Protein AF-A0A6L5FEE7-F1 (afdb_monomer)

pLDDT: mean 93.94, std 5.43, range [63.34, 98.62]

Secondary structure (DSSP, 8-state):
------GGGS-EEE-SSSS-EEEEEE-HHHHS-SS--EEEEEPPTT--PPP---TT--EEEE--SSEEEEEETTEEEEEETT-EEEE-TT--

Mean predicted aligned error: 3.31 Å

Solvent-accessible surface area (backbone atoms only — not comparable to full-atom values): 5922 Å² total; per-residue (Å²): 137,90,85,86,80,59,77,92,74,42,57,74,48,69,51,94,88,51,81,28,36,36,35,56,71,38,36,47,88,79,74,68,41,84,93,54,74,43,66,51,74,47,75,52,96,88,46,81,79,80,86,59,62,39,74,94,38,66,44,75,50,70,36,82,70,64,70,52,75,47,72,46,74,95,46,78,42,84,44,42,52,73,43,74,52,75,45,62,55,57,47,57

Structure (mmCIF, N/CA/C/O backbone):
data_AF-A0A6L5FEE7-F1
#
_entry.id   AF-A0A6L5FEE7-F1
#
loop_
_atom_site.group_PDB
_atom_site.id
_atom_site.type_symbol
_atom_site.label_atom_id
_atom_site.label_alt_id
_atom_site.label_comp_id
_atom_site.label_asym_id
_atom_site.label_entity_id
_atom_site.label_seq_id
_atom_site.pdbx_PDB_ins_code
_atom_site.Cartn_x
_atom_site.Cartn_y
_atom_site.Cartn_z
_atom_site.occupancy
_atom_site.B_iso_or_equiv
_atom_site.auth_seq_id
_atom_site.auth_comp_id
_atom_site.auth_asym_id
_atom_site.auth_atom_id
_atom_site.pdbx_PDB_model_num
ATOM 1 N N . MET A 1 1 ? -23.630 -8.646 15.280 1.00 82.06 1 MET A N 1
ATOM 2 C CA . MET A 1 1 ? -23.398 -7.247 15.711 1.00 82.06 1 MET A CA 1
ATOM 3 C C . MET A 1 1 ? -22.846 -6.473 14.524 1.00 82.06 1 MET A C 1
ATOM 5 O O . MET A 1 1 ? -21.962 -6.999 13.865 1.00 82.06 1 MET A O 1
ATOM 9 N N . VAL A 1 2 ? -23.362 -5.277 14.232 1.00 91.50 2 VAL A N 1
ATOM 10 C CA . VAL A 1 2 ? -22.874 -4.427 13.129 1.00 91.50 2 VAL A CA 1
ATOM 11 C C . VAL A 1 2 ? -21.964 -3.345 13.708 1.00 91.50 2 VAL A C 1
ATOM 13 O O . VAL A 1 2 ? -22.356 -2.667 14.655 1.00 91.50 2 VAL A O 1
ATOM 16 N N . LYS A 1 3 ? -20.760 -3.183 13.149 1.00 93.75 3 LYS A N 1
ATOM 17 C CA . LYS A 1 3 ? -19.857 -2.062 13.446 1.00 93.75 3 LYS A CA 1
ATOM 18 C C . LYS A 1 3 ? -19.720 -1.206 12.190 1.00 93.75 3 LYS A C 1
ATOM 20 O O . LYS A 1 3 ? -19.402 -1.729 11.129 1.00 93.75 3 LYS A O 1
ATOM 25 N N . LEU A 1 4 ? -19.945 0.099 12.315 1.00 95.00 4 LEU A N 1
ATOM 26 C CA . LEU A 1 4 ? -19.795 1.065 11.228 1.00 95.00 4 LEU A CA 1
A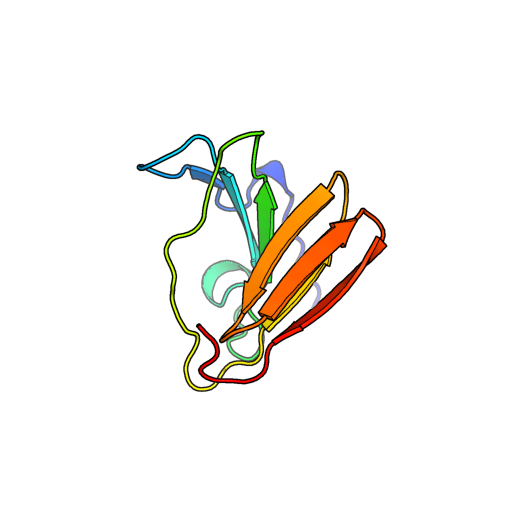TOM 27 C C . LEU A 1 4 ? -18.742 2.098 11.619 1.00 95.00 4 LEU A C 1
ATOM 29 O O . LEU A 1 4 ? -18.856 2.714 12.675 1.00 95.00 4 LEU A O 1
ATOM 33 N N . GLN A 1 5 ? -17.779 2.338 10.732 1.00 95.94 5 GLN A N 1
ATOM 34 C CA . GLN A 1 5 ? -16.833 3.443 10.850 1.00 95.94 5 GLN A CA 1
ATOM 35 C C . GLN A 1 5 ? -17.011 4.392 9.671 1.00 95.94 5 GLN A C 1
ATOM 37 O O . GLN A 1 5 ? -17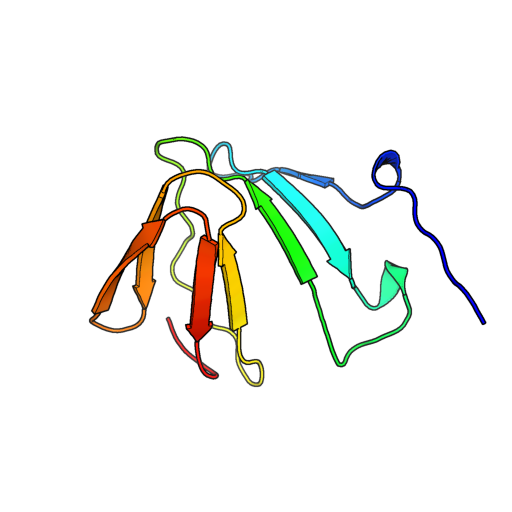.046 3.977 8.514 1.00 95.94 5 GLN A O 1
ATOM 42 N N . LYS A 1 6 ? -17.171 5.686 9.960 1.00 96.62 6 LYS A N 1
ATOM 43 C CA . LYS A 1 6 ? -17.212 6.709 8.910 1.00 96.62 6 LYS A CA 1
ATOM 44 C C . LYS A 1 6 ? -15.791 6.945 8.417 1.00 96.62 6 LYS A C 1
ATOM 46 O O . LYS A 1 6 ? -14.893 7.125 9.230 1.00 96.62 6 LYS A O 1
ATOM 51 N N . HIS A 1 7 ? -15.606 7.046 7.102 1.00 95.19 7 HIS A N 1
ATOM 52 C CA . HIS A 1 7 ? -14.294 7.289 6.492 1.00 95.19 7 HIS A CA 1
ATOM 53 C C . HIS A 1 7 ? -13.554 8.499 7.099 1.00 95.19 7 HIS A C 1
ATOM 55 O O . HIS A 1 7 ? -12.345 8.466 7.288 1.00 95.19 7 HIS A O 1
ATOM 61 N N . SER A 1 8 ? -14.275 9.561 7.474 1.00 96.44 8 SER A N 1
ATOM 62 C CA . SER A 1 8 ? -13.694 10.750 8.117 1.00 96.44 8 SER A CA 1
ATOM 63 C C . SER A 1 8 ? -13.092 10.504 9.507 1.00 96.44 8 SER A C 1
ATOM 65 O O . SER A 1 8 ? -12.379 11.370 10.007 1.00 96.44 8 SER A O 1
ATOM 67 N N . LYS A 1 9 ? -13.389 9.362 10.134 1.00 96.69 9 LYS A N 1
ATOM 68 C CA . LYS A 1 9 ? -12.882 8.949 11.448 1.00 96.69 9 LYS A CA 1
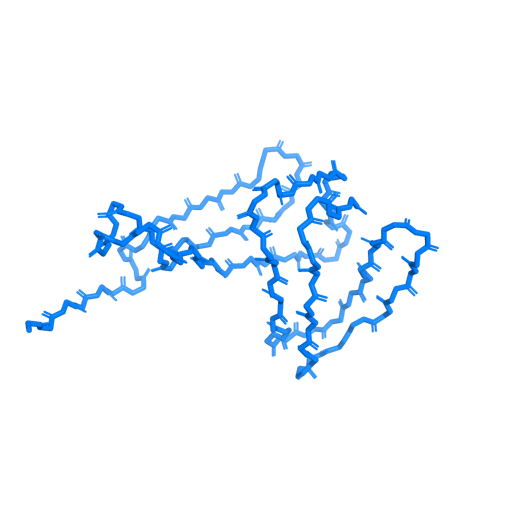ATOM 69 C C . LYS A 1 9 ? -11.789 7.885 11.361 1.00 96.69 9 LYS A C 1
ATOM 71 O O . LYS A 1 9 ? -11.222 7.545 12.394 1.00 96.69 9 LYS A O 1
ATOM 76 N N . LEU A 1 10 ? -11.513 7.361 10.167 1.00 97.88 10 LEU A N 1
ATOM 77 C CA . LEU A 1 10 ? -10.465 6.366 9.982 1.00 97.88 10 LEU A CA 1
ATOM 78 C C . LEU A 1 10 ? -9.075 7.005 10.129 1.00 97.88 10 LEU A C 1
ATOM 80 O O . LEU A 1 10 ? -8.913 8.177 9.760 1.00 97.88 10 LEU A O 1
ATOM 84 N N . PRO A 1 11 ? -8.082 6.262 10.652 1.00 97.62 11 PRO A N 1
ATOM 85 C CA . PRO A 1 11 ? -6.707 6.735 10.734 1.00 97.62 11 PRO A CA 1
ATOM 86 C C . PRO A 1 11 ? -6.183 7.129 9.355 1.00 97.62 11 PRO A C 1
ATOM 88 O O . PRO A 1 11 ? -6.346 6.391 8.383 1.00 97.62 11 PRO A O 1
ATOM 91 N N . LYS A 1 12 ? -5.550 8.300 9.280 1.00 97.62 12 LYS A N 1
ATOM 92 C CA . LYS A 1 12 ? -4.891 8.795 8.073 1.00 97.62 12 LYS A CA 1
ATOM 93 C C . LYS A 1 12 ? -3.417 8.962 8.365 1.00 97.62 12 LYS A C 1
ATOM 95 O O . LYS A 1 12 ? -3.055 9.638 9.326 1.00 97.62 12 LYS A O 1
ATOM 100 N N . LEU A 1 13 ? -2.594 8.349 7.533 1.00 96.94 13 LEU A N 1
ATOM 101 C CA . LEU A 1 13 ? -1.151 8.420 7.633 1.00 96.94 13 LEU A CA 1
ATOM 102 C C . LEU A 1 13 ? -0.606 9.096 6.384 1.00 96.94 13 LEU A C 1
ATOM 104 O O . LEU A 1 13 ? -1.087 8.875 5.272 1.00 96.94 13 LEU A O 1
ATOM 108 N N . HIS A 1 14 ? 0.414 9.916 6.591 1.00 96.25 14 HIS A N 1
ATOM 109 C CA . HIS A 1 14 ? 1.187 10.532 5.528 1.00 96.25 14 HIS A CA 1
ATOM 110 C C . HIS A 1 14 ? 2.603 9.989 5.605 1.00 96.25 14 HIS A C 1
ATOM 112 O O . HIS A 1 14 ? 3.158 9.832 6.696 1.00 96.25 14 HIS A O 1
ATOM 118 N N . SER A 1 15 ? 3.159 9.664 4.446 1.00 93.62 15 SER A N 1
ATOM 119 C CA . SER A 1 15 ? 4.544 9.239 4.347 1.00 93.62 15 SER A CA 1
ATOM 120 C C . SER A 1 15 ? 5.483 10.347 4.821 1.00 93.62 15 SER A C 1
ATOM 122 O O . SER A 1 15 ? 5.208 11.535 4.666 1.00 93.62 15 SER A O 1
ATOM 124 N N . THR A 1 16 ? 6.608 9.954 5.415 1.00 93.44 16 THR A N 1
ATOM 125 C CA . 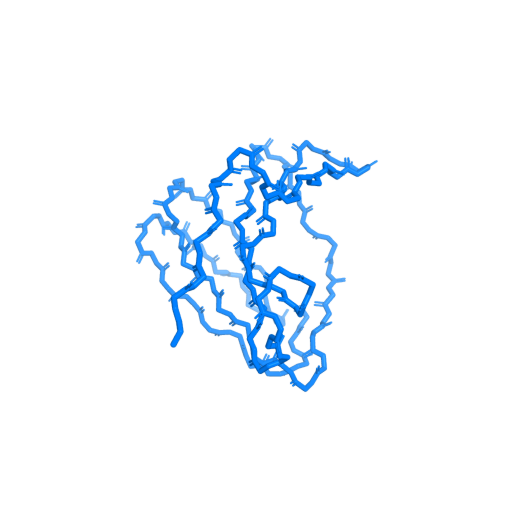THR A 1 16 ? 7.691 10.875 5.793 1.00 93.44 16 THR A CA 1
ATOM 126 C C . THR A 1 16 ? 8.770 10.987 4.716 1.00 93.44 16 THR A C 1
ATOM 128 O O . THR A 1 16 ? 9.731 11.730 4.903 1.00 93.44 16 THR A O 1
ATOM 131 N N . ARG A 1 17 ? 8.649 10.226 3.618 1.00 91.06 17 ARG A N 1
ATOM 132 C CA . ARG A 1 17 ? 9.668 10.111 2.559 1.00 91.06 17 ARG A CA 1
ATOM 133 C C . ARG A 1 17 ? 9.214 10.666 1.213 1.00 91.06 17 ARG A C 1
ATOM 135 O O . ARG A 1 17 ? 10.051 11.090 0.428 1.00 91.06 17 ARG A O 1
ATOM 142 N N . ASP A 1 18 ? 7.914 10.648 0.962 1.00 92.88 18 ASP A N 1
ATOM 143 C CA . ASP A 1 18 ? 7.290 11.049 -0.295 1.00 92.88 18 ASP A CA 1
ATOM 144 C C . ASP A 1 18 ? 5.883 11.611 -0.027 1.00 92.88 18 ASP A C 1
ATOM 146 O O . ASP A 1 18 ? 5.530 11.901 1.120 1.00 92.88 18 ASP A O 1
ATOM 150 N N . THR A 1 19 ? 5.081 11.809 -1.074 1.00 96.81 19 THR A N 1
ATOM 151 C CA . THR A 1 19 ? 3.754 12.435 -0.958 1.00 96.81 19 THR A CA 1
ATOM 152 C C . THR A 1 19 ? 2.626 11.432 -0.722 1.00 96.81 19 THR A C 1
ATOM 154 O O . THR A 1 19 ? 1.450 11.810 -0.642 1.00 96.81 19 THR A O 1
ATOM 157 N N . ARG A 1 20 ? 2.973 10.153 -0.551 1.00 96.88 20 ARG A N 1
ATOM 158 C CA . ARG A 1 20 ? 2.020 9.063 -0.399 1.00 96.88 20 ARG A CA 1
ATOM 159 C C . ARG A 1 20 ? 1.182 9.241 0.856 1.00 96.88 20 ARG A C 1
ATOM 161 O O . ARG A 1 20 ? 1.670 9.610 1.931 1.00 96.88 20 ARG A O 1
ATOM 168 N N . SER A 1 21 ? -0.095 8.902 0.738 1.00 97.38 21 SER A N 1
ATOM 169 C CA . SER A 1 21 ? -1.013 8.868 1.876 1.00 97.38 21 SER A CA 1
ATOM 170 C C . SER A 1 21 ? -1.705 7.520 1.990 1.00 97.38 21 SER A C 1
ATOM 172 O O . SER A 1 21 ? -1.855 6.797 1.007 1.00 97.38 21 SER A O 1
ATOM 174 N N . ARG A 1 22 ? -2.114 7.176 3.209 1.00 97.38 22 ARG A N 1
ATOM 175 C CA . ARG A 1 22 ? -2.805 5.929 3.521 1.00 97.38 22 ARG A CA 1
ATOM 176 C C . ARG A 1 22 ? -3.976 6.185 4.454 1.00 97.38 22 ARG A C 1
ATOM 178 O O . ARG A 1 22 ? -3.885 7.005 5.367 1.00 97.38 22 ARG A O 1
ATOM 185 N N . VAL A 1 23 ? -5.063 5.458 4.237 1.00 98.38 23 VAL A N 1
ATOM 186 C CA . VAL A 1 23 ? -6.181 5.360 5.175 1.00 98.38 23 VAL A CA 1
ATOM 187 C C . VAL A 1 23 ? -6.305 3.913 5.618 1.00 98.38 23 VAL A C 1
ATOM 189 O O . VAL A 1 23 ? -6.543 3.045 4.780 1.00 98.38 23 VAL A O 1
ATOM 192 N N . ASP A 1 24 ? -6.178 3.656 6.915 1.00 97.81 24 ASP A N 1
ATOM 193 C CA . ASP A 1 24 ? -6.363 2.307 7.450 1.00 97.81 24 ASP A CA 1
ATOM 194 C C . ASP A 1 24 ? -7.866 1.979 7.450 1.00 97.81 24 ASP A C 1
ATOM 196 O O . ASP A 1 24 ? -8.677 2.715 8.022 1.00 97.81 24 ASP A O 1
ATOM 200 N N . LEU A 1 25 ? -8.252 0.893 6.776 1.00 97.44 25 LEU A N 1
ATOM 201 C CA . LEU A 1 25 ? -9.652 0.489 6.612 1.00 97.44 25 LEU A CA 1
ATOM 202 C C . LEU A 1 25 ? -10.029 -0.622 7.586 1.00 97.44 25 LEU A C 1
ATOM 204 O O . LEU A 1 25 ? -11.071 -0.541 8.231 1.00 97.44 25 LEU A O 1
ATOM 208 N N . VAL A 1 26 ? -9.187 -1.650 7.701 1.00 96.94 26 VAL A N 1
ATOM 209 C CA . VAL A 1 26 ? -9.399 -2.803 8.579 1.00 96.94 26 VAL A CA 1
ATOM 210 C C . VAL A 1 26 ? -8.140 -3.042 9.392 1.00 96.94 26 VAL A C 1
ATOM 212 O O . VAL A 1 26 ? -7.085 -3.348 8.844 1.00 96.94 26 VAL A O 1
ATOM 215 N N . THR A 1 27 ? -8.267 -2.922 10.711 1.00 96.06 27 THR A N 1
ATOM 216 C CA . THR A 1 27 ? -7.226 -3.293 11.673 1.00 96.06 27 THR A CA 1
ATOM 217 C C . THR A 1 27 ? -7.856 -3.907 12.924 1.00 96.06 27 THR A C 1
ATOM 219 O O . THR A 1 27 ? -9.077 -3.829 13.141 1.00 96.06 27 THR A O 1
ATOM 222 N N . ALA A 1 28 ? -7.016 -4.480 13.787 1.00 95.69 28 ALA A N 1
ATOM 223 C CA . ALA A 1 28 ? -7.438 -4.981 15.089 1.00 95.69 28 ALA A CA 1
ATOM 224 C C . ALA A 1 28 ? -8.022 -3.864 15.969 1.00 95.69 28 ALA A C 1
ATOM 226 O O . ALA A 1 28 ? -9.006 -4.080 16.668 1.00 95.69 28 ALA A O 1
ATOM 227 N N . GLU A 1 29 ? -7.481 -2.653 15.890 1.00 95.06 29 GLU A N 1
ATOM 228 C CA . GLU A 1 29 ? -7.935 -1.492 16.656 1.00 95.06 29 GLU A CA 1
ATOM 229 C C . GLU A 1 29 ? -9.305 -0.998 16.173 1.00 95.06 29 GLU A C 1
ATOM 231 O O . GLU A 1 29 ? -10.153 -0.621 16.982 1.00 95.06 29 GLU A O 1
ATOM 236 N N . ILE A 1 30 ? -9.548 -1.025 14.858 1.00 95.31 30 ILE A N 1
ATOM 237 C CA . ILE A 1 30 ? -10.789 -0.512 14.266 1.00 95.31 30 ILE A CA 1
ATOM 238 C C . ILE A 1 30 ? -11.935 -1.522 14.425 1.00 95.31 30 ILE A C 1
ATOM 240 O O . ILE A 1 30 ? -13.055 -1.147 14.792 1.00 95.31 30 ILE A O 1
ATOM 244 N N . PHE A 1 31 ? -11.676 -2.808 14.161 1.00 96.19 31 PHE A N 1
ATOM 245 C CA . PHE A 1 31 ? -12.730 -3.826 14.086 1.00 96.19 31 PHE A CA 1
ATOM 246 C C . PHE A 1 31 ? -12.547 -5.030 15.015 1.00 96.19 31 PHE A C 1
ATOM 248 O O . PHE A 1 31 ? -13.545 -5.694 15.318 1.00 96.19 31 PHE A O 1
ATOM 255 N N . GLY A 1 32 ? -11.354 -5.251 15.571 1.00 94.94 32 GLY A N 1
ATOM 256 C CA . GLY A 1 32 ? -11.071 -6.368 16.481 1.00 94.94 32 GLY A CA 1
ATOM 257 C C . GLY A 1 32 ? -10.697 -7.675 15.783 1.00 94.94 32 GLY A C 1
ATOM 258 O O . GLY A 1 32 ? -10.767 -8.720 16.419 1.00 94.94 32 GLY A O 1
ATOM 259 N N . THR A 1 33 ? -10.333 -7.635 14.497 1.00 93.56 33 THR A N 1
ATOM 260 C CA . THR A 1 33 ? -9.854 -8.803 13.737 1.00 93.56 33 THR A CA 1
ATOM 261 C C . THR A 1 33 ? -8.346 -8.730 13.512 1.00 93.56 33 THR A C 1
ATOM 263 O O . THR A 1 33 ? -7.780 -7.641 13.401 1.00 93.56 33 THR A O 1
ATOM 266 N N . LYS A 1 34 ? -7.700 -9.896 13.474 1.00 92.69 34 LYS A N 1
ATOM 267 C CA . LYS A 1 34 ? -6.276 -10.048 13.148 1.00 92.69 34 LYS A CA 1
ATOM 268 C C . LYS A 1 34 ? -6.044 -10.850 11.869 1.00 92.69 34 LYS A C 1
ATOM 270 O O . LYS A 1 34 ? -4.924 -10.845 11.379 1.00 92.69 34 LYS A O 1
ATOM 275 N N . ASP A 1 35 ? -7.089 -11.481 11.339 1.00 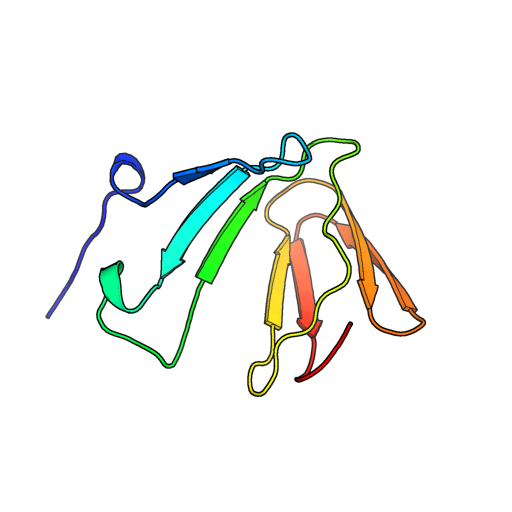92.56 35 ASP A N 1
ATOM 276 C CA . ASP A 1 35 ? -7.020 -12.359 10.167 1.00 92.56 35 ASP A CA 1
ATOM 277 C C . ASP A 1 35 ? -6.962 -11.565 8.855 1.00 92.56 35 ASP A C 1
ATOM 279 O O . ASP A 1 35 ? -6.600 -12.100 7.815 1.00 92.56 35 ASP A O 1
ATOM 283 N N . LEU A 1 36 ? -7.331 -10.280 8.901 1.00 93.44 36 LEU A N 1
ATOM 284 C CA . LEU A 1 36 ? -7.272 -9.369 7.767 1.00 93.44 36 LEU A CA 1
ATOM 285 C C . LEU A 1 36 ? -6.808 -7.986 8.217 1.00 93.44 36 LEU A C 1
ATOM 287 O O . LEU A 1 36 ? -7.310 -7.428 9.199 1.00 93.44 36 LEU A O 1
ATOM 291 N N . LYS A 1 37 ? -5.909 -7.402 7.426 1.00 95.06 37 LYS A N 1
ATOM 292 C CA . LYS A 1 37 ? -5.631 -5.969 7.422 1.00 95.06 37 LYS A CA 1
ATOM 293 C C . LYS A 1 37 ? -5.897 -5.426 6.031 1.00 95.06 37 LYS A C 1
ATOM 295 O O . LYS A 1 37 ? -5.624 -6.097 5.044 1.00 95.06 37 LYS A O 1
ATOM 300 N N . ALA A 1 38 ? -6.452 -4.227 5.970 1.00 96.81 38 ALA A N 1
ATOM 301 C CA . ALA A 1 38 ? -6.694 -3.551 4.709 1.00 96.81 38 ALA A CA 1
ATOM 302 C C . ALA A 1 38 ? -6.507 -2.053 4.886 1.00 96.81 38 ALA A C 1
ATOM 304 O O . ALA A 1 38 ? -6.913 -1.472 5.899 1.00 96.81 38 ALA A O 1
ATOM 305 N N . ASP A 1 39 ? -5.957 -1.428 3.865 1.00 97.19 39 ASP A N 1
ATOM 306 C CA . ASP A 1 39 ? -5.800 0.006 3.776 1.00 97.19 39 ASP A CA 1
ATOM 307 C C . ASP A 1 39 ? -6.101 0.480 2.351 1.00 97.19 39 ASP A C 1
ATOM 309 O O . ASP A 1 39 ? -6.245 -0.306 1.415 1.00 97.19 39 ASP A O 1
ATOM 313 N N . ARG A 1 40 ? -6.297 1.790 2.205 1.00 97.88 40 ARG A N 1
ATOM 314 C CA . ARG A 1 40 ? -6.281 2.449 0.902 1.00 97.88 40 ARG A CA 1
ATOM 315 C C . ARG A 1 40 ? -5.068 3.351 0.854 1.00 97.88 40 ARG A C 1
ATOM 317 O O . ARG A 1 40 ? -5.001 4.315 1.620 1.00 97.88 40 ARG A O 1
ATOM 324 N N . ILE A 1 41 ? -4.165 3.074 -0.073 1.00 97.62 41 ILE A N 1
ATOM 325 C CA . ILE A 1 41 ? -2.970 3.877 -0.315 1.00 97.62 41 ILE A CA 1
ATOM 326 C C . ILE A 1 41 ? -3.172 4.699 -1.589 1.00 97.62 41 ILE A C 1
ATOM 328 O O . ILE A 1 41 ? -3.707 4.205 -2.578 1.00 97.62 41 ILE A O 1
ATOM 332 N N . THR A 1 42 ? -2.745 5.957 -1.562 1.00 97.94 42 THR A N 1
ATOM 333 C CA . THR A 1 42 ? -2.684 6.833 -2.735 1.00 97.94 42 THR A CA 1
ATOM 334 C C . THR A 1 42 ? -1.234 7.212 -2.984 1.00 97.94 42 THR A C 1
ATOM 336 O O . THR A 1 42 ? -0.637 7.900 -2.153 1.00 97.94 42 THR A O 1
ATOM 339 N N . TYR A 1 43 ? -0.707 6.761 -4.121 1.00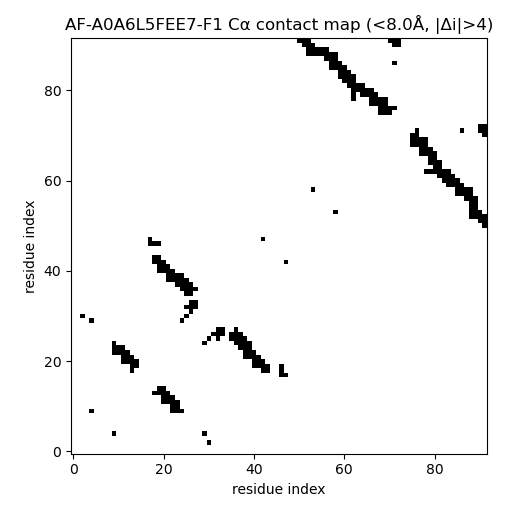 97.69 43 TYR A N 1
ATOM 340 C CA . TYR A 1 43 ? 0.571 7.183 -4.685 1.00 97.69 43 TYR A CA 1
ATOM 341 C C . TYR A 1 43 ? 0.309 8.308 -5.691 1.00 97.69 43 TYR A C 1
ATOM 343 O O . TYR A 1 43 ? -0.559 8.173 -6.554 1.00 97.69 43 TYR A O 1
ATOM 351 N N . HIS A 1 44 ? 1.037 9.412 -5.584 1.00 97.25 44 HIS A N 1
ATOM 352 C CA . HIS A 1 44 ? 1.088 10.447 -6.613 1.00 97.25 44 HIS A CA 1
ATOM 353 C C . HIS A 1 44 ? 2.246 10.166 -7.583 1.00 97.25 44 HIS A C 1
ATOM 355 O O . HIS A 1 44 ? 3.144 9.386 -7.256 1.00 97.25 44 HIS A O 1
ATOM 361 N N . PRO A 1 45 ? 2.266 10.790 -8.776 1.00 96.81 45 PRO A N 1
ATOM 362 C CA . PRO A 1 45 ? 3.355 10.596 -9.728 1.00 96.81 45 PRO A CA 1
ATOM 363 C C . PRO A 1 45 ? 4.735 10.831 -9.094 1.00 96.81 45 PRO A C 1
ATOM 365 O O . PRO A 1 45 ? 5.016 11.919 -8.594 1.00 96.81 45 PRO A O 1
ATOM 368 N N . GLY A 1 46 ? 5.590 9.804 -9.135 1.00 95.50 46 GLY A N 1
ATOM 369 C CA . GLY A 1 46 ? 6.938 9.817 -8.557 1.00 95.50 46 GLY A CA 1
ATOM 370 C C . GLY A 1 46 ? 7.053 9.271 -7.128 1.00 95.50 46 GLY A C 1
ATOM 371 O O . GLY A 1 46 ? 8.175 9.055 -6.673 1.00 95.50 46 GLY A O 1
ATOM 372 N N . ASP A 1 47 ? 5.941 9.013 -6.431 1.00 97.12 47 ASP A N 1
ATOM 373 C CA . ASP A 1 47 ? 5.965 8.303 -5.147 1.00 97.12 47 ASP A CA 1
ATOM 374 C C . ASP A 1 47 ? 6.435 6.853 -5.341 1.00 97.12 47 ASP A C 1
ATOM 376 O O . ASP A 1 47 ? 6.173 6.228 -6.371 1.00 97.12 47 ASP A O 1
ATOM 380 N N . THR A 1 48 ? 7.097 6.293 -4.328 1.00 94.06 48 THR A N 1
ATOM 381 C CA . THR A 1 48 ? 7.599 4.911 -4.364 1.00 94.06 48 THR A CA 1
ATOM 382 C C . THR A 1 48 ? 7.463 4.249 -2.998 1.00 94.06 48 THR A C 1
ATOM 384 O O . THR A 1 48 ? 7.473 4.895 -1.950 1.00 94.06 48 THR A O 1
ATOM 387 N N . ALA A 1 49 ? 7.348 2.924 -2.978 1.00 90.81 49 ALA A N 1
ATOM 388 C CA . ALA A 1 49 ? 7.510 2.158 -1.751 1.00 90.81 49 ALA A CA 1
ATOM 389 C C . ALA A 1 49 ? 8.947 1.633 -1.666 1.00 90.81 49 ALA A C 1
ATOM 391 O O . ALA A 1 49 ? 9.518 1.204 -2.663 1.00 90.81 49 ALA A O 1
ATOM 392 N N . ALA A 1 50 ? 9.531 1.645 -0.467 1.00 89.12 50 ALA A N 1
ATOM 393 C CA . ALA A 1 50 ? 10.750 0.877 -0.244 1.00 89.12 50 ALA A CA 1
ATOM 394 C C . ALA A 1 50 ? 10.433 -0.616 -0.397 1.00 89.12 50 ALA A C 1
ATOM 396 O O . ALA A 1 50 ? 9.385 -1.054 0.083 1.00 89.12 50 ALA A O 1
ATOM 397 N N . ALA A 1 51 ? 11.349 -1.375 -0.999 1.00 88.12 51 ALA A N 1
ATOM 398 C CA . ALA A 1 51 ? 11.269 -2.830 -1.034 1.00 88.12 51 ALA A CA 1
ATOM 399 C C . ALA A 1 51 ? 11.133 -3.378 0.396 1.00 88.12 51 ALA A C 1
ATOM 401 O O . ALA A 1 51 ? 11.869 -2.975 1.308 1.00 88.12 51 ALA A O 1
ATOM 402 N N . HIS A 1 52 ? 10.141 -4.232 0.609 1.00 89.19 52 HIS A N 1
ATOM 403 C CA . HIS A 1 52 ? 9.831 -4.834 1.900 1.00 89.19 52 HIS A CA 1
ATOM 404 C C . HIS A 1 52 ? 9.025 -6.105 1.675 1.00 89.19 52 HIS A C 1
ATOM 406 O O . HIS A 1 52 ? 8.370 -6.233 0.653 1.00 89.19 52 HIS A O 1
ATOM 412 N N . ARG A 1 53 ? 9.033 -6.993 2.671 1.00 86.44 53 ARG A N 1
ATOM 413 C CA . ARG A 1 53 ? 8.261 -8.235 2.640 1.00 86.44 53 ARG A CA 1
ATOM 414 C C . ARG A 1 53 ? 7.242 -8.328 3.755 1.00 86.44 53 ARG A C 1
ATOM 416 O O . ARG A 1 53 ? 7.405 -7.702 4.811 1.00 86.44 53 ARG A O 1
ATOM 423 N N . HIS A 1 54 ? 6.244 -9.170 3.529 1.00 86.94 54 HIS A N 1
ATOM 424 C CA . HIS A 1 54 ? 5.231 -9.544 4.504 1.00 86.94 54 HIS A CA 1
ATOM 425 C C . HIS A 1 54 ? 5.368 -11.031 4.864 1.00 86.94 54 HIS A C 1
ATOM 427 O O . HIS A 1 54 ? 4.810 -11.882 4.172 1.00 86.94 54 HIS A O 1
ATOM 433 N N . PRO A 1 55 ? 6.093 -11.359 5.950 1.00 87.94 55 PRO A N 1
ATOM 434 C CA . PRO A 1 55 ? 6.149 -12.727 6.445 1.00 87.94 55 PRO A CA 1
ATOM 435 C C . PRO A 1 55 ? 4.765 -13.181 6.905 1.00 87.94 55 PRO A C 1
ATOM 437 O O . PRO A 1 55 ? 4.036 -12.398 7.528 1.00 87.94 55 PRO A O 1
ATOM 440 N N . ASP A 1 56 ? 4.421 -14.433 6.606 1.00 88.06 56 ASP A N 1
ATOM 441 C CA . ASP A 1 56 ? 3.181 -15.092 7.036 1.00 88.06 56 ASP A CA 1
ATOM 442 C C . ASP A 1 56 ? 1.885 -14.390 6.562 1.00 88.06 56 ASP A C 1
ATOM 444 O O . ASP A 1 56 ? 0.826 -14.517 7.187 1.00 88.06 56 ASP A O 1
ATOM 448 N N . CYS A 1 57 ? 1.953 -13.582 5.495 1.00 89.31 57 CYS A N 1
ATOM 449 C CA . CYS A 1 57 ? 0.807 -12.836 4.981 1.00 89.31 57 CYS A CA 1
ATOM 450 C C . CYS A 1 57 ? 0.884 -12.628 3.466 1.00 89.31 57 CYS A C 1
ATOM 452 O O . CYS A 1 57 ? 1.674 -11.820 2.984 1.00 89.31 57 CYS A O 1
ATOM 454 N N . LYS A 1 58 ? -0.035 -13.262 2.731 1.00 93.25 58 LYS A N 1
ATOM 455 C CA . LYS A 1 58 ? -0.313 -12.917 1.329 1.00 93.25 58 LYS A CA 1
ATOM 456 C C . LYS A 1 58 ? -0.813 -11.477 1.223 1.00 93.25 58 LYS A C 1
ATOM 458 O O . LYS A 1 58 ? -1.547 -11.006 2.100 1.00 93.25 58 LYS A O 1
ATOM 463 N N . HIS A 1 59 ? -0.481 -10.795 0.134 1.00 92.94 59 HIS A N 1
ATOM 464 C CA . HIS A 1 59 ? -0.882 -9.410 -0.099 1.00 92.94 59 HIS A CA 1
ATOM 465 C C . HIS A 1 59 ? -1.714 -9.301 -1.376 1.00 92.94 59 HIS A C 1
ATOM 467 O O . HIS A 1 59 ? -1.402 -9.909 -2.392 1.00 92.94 59 HIS A O 1
ATOM 473 N N . PHE A 1 60 ? -2.788 -8.517 -1.329 1.00 94.31 60 PHE A N 1
ATOM 474 C CA . PHE A 1 60 ? -3.635 -8.255 -2.484 1.00 94.31 60 PHE A CA 1
ATOM 475 C C . PHE A 1 60 ? -3.703 -6.760 -2.743 1.00 94.31 60 PHE A C 1
ATOM 477 O O . PHE A 1 60 ? -4.006 -5.989 -1.830 1.00 94.31 60 PHE A O 1
ATOM 484 N N . PHE A 1 61 ? -3.529 -6.368 -4.001 1.00 95.50 61 PHE A N 1
ATOM 485 C CA . PHE A 1 61 ? -3.877 -5.027 -4.451 1.00 95.50 61 PHE A CA 1
ATOM 486 C C . PHE A 1 61 ? -5.072 -5.094 -5.389 1.00 95.50 61 PHE A C 1
ATOM 488 O O . PHE A 1 61 ? -5.152 -5.960 -6.258 1.00 95.50 61 PHE A O 1
ATOM 495 N N . PHE A 1 62 ? -5.982 -4.139 -5.228 1.00 98.12 62 PHE A N 1
ATOM 496 C CA . PHE A 1 62 ? -6.979 -3.808 -6.235 1.00 98.12 62 PHE A CA 1
ATOM 497 C C . PHE A 1 62 ? -6.778 -2.352 -6.636 1.00 98.12 62 PHE A C 1
ATOM 499 O O . PHE A 1 62 ? -6.919 -1.447 -5.804 1.00 98.12 62 PHE A O 1
ATOM 506 N N . VAL A 1 63 ? -6.413 -2.121 -7.895 1.00 98.38 63 VAL A N 1
ATOM 507 C CA . VAL A 1 63 ? -6.096 -0.779 -8.383 1.00 98.38 63 VAL A CA 1
ATOM 508 C C . VAL A 1 63 ? -7.395 -0.041 -8.668 1.00 98.38 63 VAL A C 1
ATOM 510 O O . VAL A 1 63 ? -8.053 -0.261 -9.682 1.00 98.38 63 VAL A O 1
ATOM 513 N N . LEU A 1 64 ? -7.779 0.844 -7.749 1.00 98.38 64 LEU A N 1
ATOM 514 C CA . LEU A 1 64 ? -9.025 1.601 -7.868 1.00 98.38 64 LEU A CA 1
ATOM 515 C C . LEU A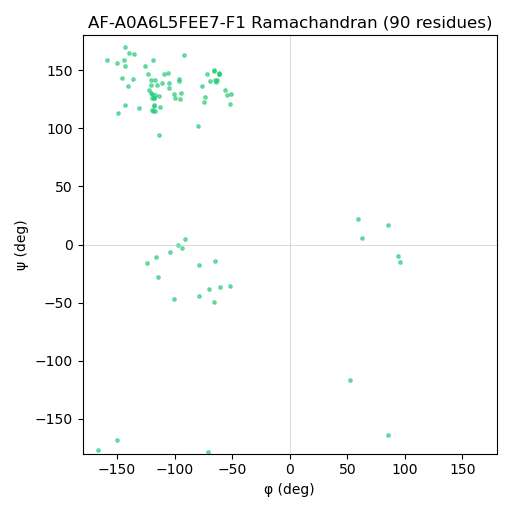 1 64 ? -8.983 2.558 -9.066 1.00 98.38 64 LEU A C 1
ATOM 517 O O . LEU A 1 64 ? -9.899 2.565 -9.882 1.00 98.38 64 LEU A O 1
ATOM 521 N N . GLU A 1 65 ? -7.914 3.341 -9.191 1.00 98.38 65 GLU A N 1
ATOM 522 C CA . GLU A 1 65 ? -7.742 4.373 -10.217 1.00 98.38 65 GLU A CA 1
ATOM 523 C C . GLU A 1 65 ? -6.252 4.545 -10.549 1.00 98.38 65 GLU A C 1
ATOM 525 O O . GLU A 1 65 ? -5.391 4.269 -9.712 1.00 98.38 65 GLU A O 1
ATOM 530 N N . GLY A 1 66 ? -5.956 5.049 -11.751 1.00 97.94 66 GLY A N 1
ATOM 531 C CA . GLY A 1 66 ? -4.593 5.340 -12.201 1.00 97.94 66 GLY A CA 1
ATOM 532 C C . GLY A 1 66 ? -3.852 4.141 -12.801 1.00 97.94 66 GLY A C 1
ATOM 533 O O . GLY A 1 66 ? -4.458 3.146 -13.200 1.00 97.94 66 GLY A O 1
ATOM 534 N N . GLU A 1 67 ? -2.532 4.282 -12.898 1.00 97.88 67 GLU A N 1
ATOM 535 C CA . GLU A 1 67 ? -1.596 3.252 -13.349 1.00 97.88 67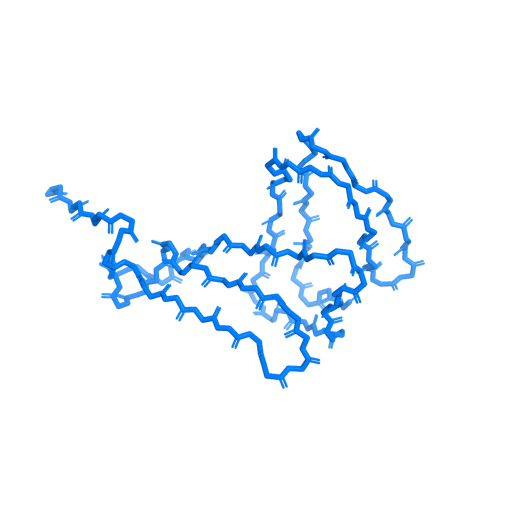 GLU A CA 1
ATOM 536 C C . GLU A 1 67 ? -0.290 3.347 -12.551 1.00 97.88 67 GLU A C 1
ATOM 538 O O . GLU A 1 67 ? 0.017 4.386 -11.960 1.00 97.88 67 GLU A O 1
ATOM 543 N N . GLY A 1 68 ? 0.475 2.260 -12.526 1.00 97.12 68 GLY A N 1
ATOM 544 C CA . GLY A 1 68 ? 1.742 2.186 -11.809 1.00 97.12 68 GLY A CA 1
ATOM 545 C C . GLY A 1 68 ? 2.557 0.966 -12.210 1.00 97.12 68 GLY A C 1
ATOM 546 O O . GLY A 1 68 ? 2.168 0.204 -13.095 1.00 97.12 68 GLY A O 1
ATOM 547 N N . ILE A 1 69 ? 3.696 0.798 -11.549 1.00 97.44 69 ILE A N 1
ATOM 548 C CA . ILE A 1 69 ? 4.579 -0.351 -11.730 1.00 97.44 69 ILE A CA 1
ATOM 549 C C . ILE A 1 69 ? 4.681 -1.067 -10.387 1.00 97.44 69 ILE A C 1
ATOM 551 O O . ILE A 1 69 ? 4.986 -0.439 -9.371 1.00 97.44 69 ILE A O 1
ATOM 555 N N . LEU A 1 70 ? 4.393 -2.365 -10.389 1.00 95.38 70 LEU A N 1
ATOM 556 C CA . LEU A 1 70 ? 4.712 -3.266 -9.294 1.00 95.38 70 LEU A CA 1
ATOM 557 C C . LEU A 1 70 ? 6.036 -3.948 -9.616 1.00 95.38 70 LEU A C 1
ATOM 559 O O . LEU A 1 70 ? 6.170 -4.564 -10.671 1.00 95.38 70 LEU A O 1
ATOM 563 N N . HIS A 1 71 ? 6.979 -3.840 -8.692 1.00 93.69 71 HIS A N 1
ATOM 564 C CA . HIS A 1 71 ? 8.155 -4.695 -8.665 1.00 93.69 71 HIS A CA 1
ATOM 565 C C . HIS A 1 71 ? 7.886 -5.780 -7.626 1.00 93.69 71 HIS A C 1
ATOM 567 O O . HIS A 1 71 ? 7.502 -5.438 -6.505 1.00 93.69 71 HIS A O 1
ATOM 573 N N . ALA A 1 72 ? 8.023 -7.038 -8.026 1.00 90.38 72 ALA A N 1
ATOM 574 C CA . ALA A 1 72 ? 7.899 -8.194 -7.149 1.00 90.38 72 ALA A CA 1
ATOM 575 C C . ALA A 1 72 ? 8.932 -9.230 -7.595 1.00 90.38 72 ALA A C 1
ATOM 577 O O . ALA A 1 72 ? 8.923 -9.648 -8.753 1.00 90.38 72 ALA A O 1
ATOM 578 N N . ASP A 1 73 ? 9.844 -9.594 -6.697 1.00 85.69 73 ASP A N 1
ATOM 579 C CA . ASP A 1 73 ? 11.000 -10.441 -6.991 1.00 85.69 73 ASP A CA 1
ATOM 580 C C . ASP A 1 73 ? 11.820 -9.911 -8.191 1.00 85.69 73 ASP A C 1
ATOM 582 O O . ASP A 1 73 ? 12.379 -8.812 -8.135 1.00 85.69 73 ASP A O 1
ATOM 586 N N . ASP A 1 74 ? 11.901 -10.685 -9.279 1.00 86.94 74 ASP A N 1
ATOM 587 C CA . ASP A 1 74 ? 12.596 -10.323 -10.521 1.00 86.94 74 ASP A CA 1
ATOM 588 C C . ASP A 1 74 ? 11.643 -9.756 -11.595 1.00 86.94 74 ASP A C 1
ATOM 590 O O . ASP A 1 74 ? 12.085 -9.403 -12.694 1.00 86.94 74 ASP A O 1
ATOM 594 N N . ASP A 1 75 ? 10.344 -9.659 -11.294 1.00 90.12 75 ASP A N 1
ATOM 595 C CA . ASP A 1 75 ? 9.317 -9.221 -12.232 1.00 90.12 75 ASP A CA 1
ATOM 596 C C . ASP A 1 75 ? 8.988 -7.728 -12.087 1.00 90.12 75 ASP A C 1
ATOM 598 O O . ASP A 1 75 ? 8.904 -7.149 -10.999 1.00 90.12 75 ASP A O 1
ATOM 602 N N . GLU A 1 76 ? 8.738 -7.100 -13.237 1.00 95.50 76 GLU A N 1
ATOM 603 C CA . GLU A 1 76 ? 8.198 -5.749 -13.342 1.00 95.50 76 GLU A CA 1
ATOM 604 C C . GLU A 1 76 ? 6.853 -5.805 -14.065 1.00 95.50 76 GLU A C 1
ATOM 606 O O . GLU A 1 76 ? 6.762 -6.149 -15.247 1.00 95.50 76 GLU A O 1
ATOM 611 N N . ILE A 1 77 ? 5.788 -5.462 -13.346 1.00 96.44 77 ILE A N 1
ATOM 612 C CA . ILE A 1 77 ? 4.415 -5.624 -13.809 1.00 96.44 77 ILE A CA 1
ATOM 613 C C . ILE A 1 77 ? 3.762 -4.248 -13.885 1.00 96.44 77 ILE A C 1
ATOM 615 O O . ILE A 1 77 ? 3.605 -3.551 -12.879 1.00 96.44 77 ILE A O 1
ATOM 619 N N . LYS A 1 78 ? 3.336 -3.852 -15.090 1.00 97.81 78 LYS A N 1
ATOM 620 C CA . LYS A 1 78 ? 2.509 -2.656 -15.257 1.00 97.81 78 LYS A CA 1
ATOM 621 C C . LYS A 1 78 ? 1.097 -2.944 -14.753 1.00 97.81 78 LYS A C 1
ATOM 623 O O . LYS A 1 78 ? 0.460 -3.884 -15.215 1.00 97.81 78 LYS A O 1
ATOM 628 N N . LEU A 1 79 ? 0.613 -2.087 -13.863 1.00 97.94 79 LEU A N 1
ATOM 629 C CA . LEU A 1 79 ? -0.738 -2.131 -13.321 1.00 97.94 79 LEU A CA 1
ATOM 630 C C . LEU A 1 79 ? -1.583 -0.976 -13.862 1.00 97.94 79 LEU A C 1
ATOM 632 O O . LEU A 1 79 ? -1.085 0.140 -14.041 1.00 97.94 79 LEU A O 1
ATOM 636 N N . ALA A 1 80 ? -2.874 -1.222 -14.048 1.00 98.38 80 ALA A N 1
ATOM 637 C CA . ALA A 1 80 ? -3.881 -0.238 -14.418 1.00 98.38 80 ALA A CA 1
ATOM 638 C C . ALA A 1 80 ? -5.157 -0.393 -13.573 1.00 98.38 80 ALA A C 1
ATOM 640 O O . ALA A 1 80 ? -5.383 -1.404 -12.911 1.00 98.38 80 ALA A O 1
ATOM 641 N N . SER A 1 81 ? -6.008 0.635 -13.585 1.00 98.62 81 SER A N 1
ATOM 642 C CA . SER A 1 81 ? -7.312 0.609 -12.911 1.00 98.62 81 SER A CA 1
ATOM 643 C C . SER A 1 81 ? -8.129 -0.630 -13.292 1.00 98.62 81 SER A C 1
ATOM 645 O O . SER A 1 81 ? -8.320 -0.931 -14.470 1.00 98.62 81 SER A O 1
ATOM 647 N N . GLY A 1 82 ? -8.631 -1.327 -12.273 1.00 98.44 82 GLY A N 1
ATOM 648 C CA . GLY A 1 82 ? -9.369 -2.580 -12.402 1.00 98.44 82 GLY A CA 1
ATOM 649 C C . GLY A 1 82 ? -8.518 -3.838 -12.223 1.00 98.44 82 GLY A C 1
ATOM 650 O O . GLY A 1 82 ? -9.094 -4.900 -11.984 1.00 98.44 82 GLY A O 1
ATOM 651 N N . ASP A 1 83 ? -7.188 -3.734 -12.266 1.00 98.50 83 ASP A N 1
ATOM 652 C CA . ASP A 1 83 ? -6.320 -4.885 -12.035 1.00 98.50 83 ASP A CA 1
ATOM 653 C C . ASP A 1 83 ? -6.378 -5.343 -10.573 1.00 98.50 83 ASP A C 1
ATOM 655 O O . ASP A 1 83 ? -6.419 -4.541 -9.630 1.00 98.50 83 ASP A O 1
ATOM 659 N N . VAL A 1 84 ? -6.361 -6.665 -10.398 1.00 97.88 84 VAL A N 1
ATOM 660 C CA . VAL A 1 84 ? -6.202 -7.343 -9.112 1.00 97.88 84 VAL A CA 1
ATOM 661 C C . VAL A 1 84 ? -4.923 -8.157 -9.186 1.00 97.88 84 VAL A C 1
ATOM 663 O O . VAL A 1 84 ? -4.778 -8.989 -10.080 1.00 97.88 84 VAL A O 1
ATOM 666 N N . VAL A 1 85 ? -4.026 -7.959 -8.226 1.00 95.50 85 VAL A N 1
ATOM 667 C CA . VAL A 1 85 ? -2.812 -8.767 -8.095 1.00 95.50 85 VAL A CA 1
ATOM 668 C C . VAL A 1 85 ? -2.770 -9.399 -6.710 1.00 95.50 85 VAL A C 1
ATOM 670 O O . VAL A 1 85 ? -3.253 -8.818 -5.733 1.00 95.50 85 VAL A O 1
ATOM 673 N N . MET A 1 86 ? -2.207 -10.599 -6.646 1.00 94.31 86 MET A N 1
ATOM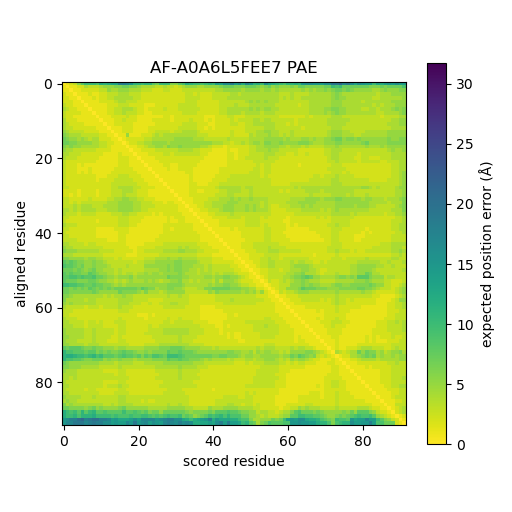 674 C CA . MET A 1 86 ? -1.894 -11.308 -5.415 1.00 94.31 86 MET A CA 1
ATOM 675 C C . MET A 1 86 ? -0.392 -11.552 -5.401 1.00 94.31 86 MET A C 1
ATOM 677 O O . MET A 1 86 ? 0.135 -12.074 -6.378 1.00 94.31 86 MET A O 1
ATOM 681 N N . LEU A 1 87 ? 0.229 -11.202 -4.286 1.00 92.38 87 LEU A N 1
ATOM 682 C CA . LEU A 1 87 ? 1.586 -11.564 -3.917 1.00 92.38 87 LEU A CA 1
ATOM 683 C C . LEU A 1 87 ? 1.482 -12.648 -2.846 1.00 92.38 87 LEU A C 1
ATOM 685 O O . LEU A 1 87 ? 0.642 -12.549 -1.935 1.00 92.38 87 LEU A O 1
ATOM 689 N N . ASP A 1 88 ? 2.278 -13.699 -2.978 1.00 90.75 88 ASP A N 1
ATOM 690 C CA . ASP A 1 88 ? 2.404 -14.725 -1.957 1.00 90.75 88 ASP A CA 1
ATOM 691 C C . ASP A 1 88 ? 3.164 -14.191 -0.725 1.00 90.75 88 ASP A C 1
ATOM 693 O O . ASP A 1 88 ? 3.484 -13.007 -0.597 1.00 90.75 88 ASP A O 1
ATOM 697 N N . GLU A 1 89 ? 3.356 -15.056 0.259 1.00 87.50 89 GLU A N 1
ATOM 698 C CA . GLU A 1 89 ? 4.099 -14.745 1.474 1.00 87.50 89 GLU A CA 1
ATOM 699 C C . GLU A 1 89 ? 5.582 -14.482 1.161 1.00 87.50 89 GLU A C 1
ATOM 701 O O . GLU A 1 89 ? 6.144 -15.052 0.230 1.00 87.50 89 GLU A O 1
ATOM 706 N N . ASP A 1 90 ? 6.225 -13.635 1.970 1.00 81.94 90 ASP A N 1
ATOM 707 C CA . ASP A 1 90 ? 7.660 -13.314 1.887 1.00 81.94 90 ASP A CA 1
ATOM 708 C C . ASP A 1 90 ? 8.168 -12.629 0.594 1.00 81.94 90 ASP A C 1
ATOM 710 O O . ASP A 1 90 ? 9.371 -12.366 0.509 1.00 81.94 90 ASP A O 1
ATOM 714 N N . GLU A 1 91 ? 7.291 -12.243 -0.341 1.00 73.94 91 GLU A N 1
ATOM 715 C CA . GLU A 1 91 ? 7.670 -11.498 -1.561 1.00 73.94 91 GLU A CA 1
ATOM 716 C C . GLU A 1 91 ? 8.302 -10.123 -1.253 1.00 73.94 91 GLU A C 1
ATOM 718 O O . GLU A 1 91 ? 7.944 -9.478 -0.258 1.00 73.94 91 GLU A O 1
ATOM 723 N N . VAL A 1 92 ? 9.253 -9.684 -2.095 1.00 63.34 92 VAL A N 1
ATOM 724 C CA . VAL A 1 92 ? 10.010 -8.412 -1.975 1.00 63.34 92 VAL A CA 1
ATOM 725 C C . VAL A 1 92 ? 9.812 -7.512 -3.185 1.00 63.34 92 VAL A C 1
ATOM 727 O O . VAL A 1 92 ? 9.895 -8.025 -4.319 1.00 63.34 92 VAL A O 1
#

Foldseek 3Di:
DDDDDDQVRFDKDADPPDRKIKTWDDDCVRPNDDVDTDMDIDDDPPDDDDDDFAAPDKDKDAAQADWDWDDWDPDIDIDGHGDMDIDDHGID

Nearest PDB structures (foldseek):
  1lr5-assembly2_B  TM=9.049E-01  e=3.533E-02  Zea mays
  1o4t-assembly1_B  TM=8.124E-01  e=3.533E-02  Thermotoga maritima
  5fq0-assembly2_D  TM=8.725E-01  e=5.685E-01  Halomonas sp.
  3d82-assembly1_E  TM=6.207E-01  e=3.645E-01  Shewanella frigidimarina NCIMB 400
  2vpv-assembly1_B  TM=5.903E-01  e=8.867E-01  Saccharomyces cerevisiae

Radius of gyration: 14.38 Å; Cα contacts (8 Å, |Δi|>4): 140; chains: 1; bounding box: 36×28×32 Å

Sequence (92 aa):
MVKLQKHSKLPKLHSTRDTRSRVDLVTAEIFGTKDLKADRITYHPGDTAAAHRHPDCKHFFFVLEGEGILHADDDEIKLASGDVVMLDEDEV